Protein AF-A0A349XYL6-F1 (afdb_monomer_lite)

Radius of gyration: 15.36 Å; chains: 1; bounding box: 36×29×42 Å

Sequence (114 aa):
SLSVLEIKEKWGGMRIWCESPVLQARLAKGKAEIKSGTACEVCGAAGWIRRPPPGRYAWWRCVCDNHASDDQKSWGTHRAGRMAGMMQCQGGWYRYDESTDAMLPSEPPEGWGR

pLDDT: mean 89.94, std 7.58, range [54.5, 96.88]

Foldseek 3Di:
DKAWPDWDDDQAFIATDIDDPDVQVVFVRLLRRLLRQQAAPPPRHGFAFQDQDPPDDDDTHTHDPVPDDPNSVVRDGDDDPLCRQWDDDPNWIWGQDPVVSGTHTDDDGPPPPD

Secondary structure (DSSP, 8-state):
--EEEEEEEETTEEEEEEE-S-HHHHHHHHHHHHHHTTB-TTT-SB-EEEPPPTT-----EEE-TTTS-HHHHHS-B----TTTTEEEETTEEEEEETTTTEEEEEPPPTTTT-

Structure (mmCIF, N/CA/C/O backbone):
data_AF-A0A349XYL6-F1
#
_entry.id   AF-A0A349XYL6-F1
#
loop_
_atom_site.group_PDB
_atom_site.id
_atom_site.type_symbol
_atom_site.label_atom_id
_atom_site.label_alt_id
_atom_site.label_comp_id
_atom_site.label_asym_id
_atom_site.label_entity_id
_atom_site.label_seq_id
_atom_site.pdbx_PDB_ins_code
_atom_site.Cartn_x
_atom_site.Cartn_y
_atom_site.Cartn_z
_atom_site.occupancy
_atom_site.B_iso_or_equiv
_atom_site.auth_seq_id
_atom_site.auth_comp_id
_atom_site.auth_asym_id
_atom_site.auth_atom_id
_atom_site.pdbx_PDB_model_num
ATOM 1 N N . SER A 1 1 ? -17.161 7.153 14.573 1.00 75.81 1 SER A N 1
ATOM 2 C CA . SER A 1 1 ? -17.183 7.315 13.104 1.00 75.81 1 SER A CA 1
ATOM 3 C C . SER A 1 1 ? -15.756 7.265 12.556 1.00 75.81 1 SER A C 1
ATOM 5 O O . SER A 1 1 ? -14.805 7.244 13.339 1.00 75.81 1 SER A O 1
ATOM 7 N N . LEU A 1 2 ? -15.597 7.163 11.233 1.00 85.38 2 LEU A N 1
ATOM 8 C CA . LEU A 1 2 ? -14.332 7.375 10.523 1.00 85.38 2 LEU A CA 1
ATOM 9 C C . LEU A 1 2 ? -14.441 8.716 9.796 1.00 85.38 2 LEU A C 1
ATOM 11 O O . LEU A 1 2 ? -15.354 8.880 8.991 1.00 85.38 2 LEU A O 1
ATOM 15 N N . SER A 1 3 ? -13.518 9.633 10.063 1.00 93.62 3 SER A N 1
ATOM 16 C CA . SER A 1 3 ? -13.395 10.888 9.322 1.00 93.62 3 SER A CA 1
ATOM 17 C C . SER A 1 3 ? -12.143 10.816 8.462 1.00 93.62 3 SER A C 1
ATOM 19 O O . SER A 1 3 ? -11.034 10.748 8.990 1.00 93.62 3 SER A O 1
ATOM 21 N N . VAL A 1 4 ? -12.309 10.791 7.141 1.00 94.44 4 VAL A N 1
ATOM 22 C CA . VAL A 1 4 ? -11.188 10.916 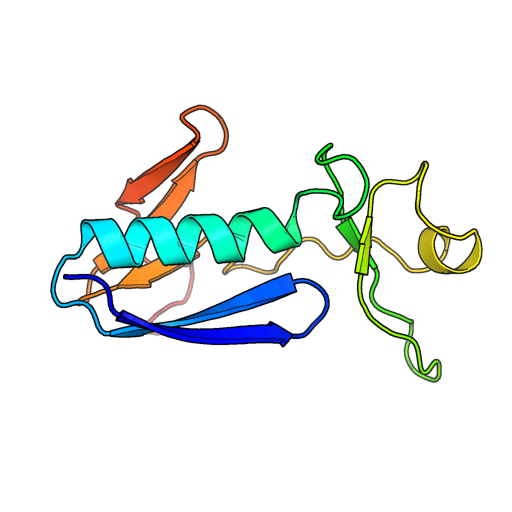6.203 1.00 94.44 4 VAL A CA 1
ATOM 23 C C . VAL A 1 4 ? -10.909 12.400 6.012 1.00 94.44 4 VAL A C 1
ATOM 25 O O . VAL A 1 4 ? -11.792 13.143 5.599 1.00 94.44 4 VAL A O 1
ATOM 28 N N . LEU A 1 5 ? -9.695 12.819 6.350 1.00 96.12 5 LEU A N 1
ATOM 29 C CA . LEU A 1 5 ? -9.255 14.208 6.262 1.00 96.12 5 LEU A CA 1
ATOM 30 C C . LEU A 1 5 ? -8.578 14.486 4.919 1.00 96.12 5 LEU A C 1
ATOM 32 O O . LEU A 1 5 ? -8.774 15.538 4.325 1.00 96.12 5 LEU A O 1
ATOM 36 N N . GLU A 1 6 ? -7.778 13.532 4.440 1.00 96.75 6 GLU A N 1
ATOM 37 C CA . GLU A 1 6 ? -7.013 13.668 3.203 1.00 96.75 6 GLU A CA 1
ATOM 38 C C . GLU A 1 6 ? -6.762 12.289 2.585 1.00 96.75 6 GLU A C 1
ATOM 40 O O . GLU A 1 6 ? -6.526 11.305 3.295 1.00 96.75 6 GLU A O 1
ATOM 45 N N . ILE A 1 7 ? -6.747 12.231 1.256 1.00 95.81 7 ILE A N 1
ATOM 46 C CA . ILE A 1 7 ? -6.213 11.104 0.491 1.00 95.81 7 ILE A CA 1
ATOM 47 C C . ILE A 1 7 ? -5.209 11.684 -0.500 1.00 95.81 7 ILE A C 1
ATOM 49 O O . ILE A 1 7 ? -5.547 12.591 -1.257 1.00 95.81 7 ILE A O 1
ATOM 53 N N . LYS A 1 8 ? -3.978 11.171 -0.495 1.00 94.12 8 LYS A N 1
ATOM 54 C CA . LYS A 1 8 ? -2.940 11.578 -1.450 1.00 94.12 8 LYS A CA 1
ATOM 55 C C . LYS A 1 8 ? -2.124 10.398 -1.935 1.00 94.12 8 LYS A C 1
ATOM 57 O O . LYS A 1 8 ? -1.943 9.406 -1.226 1.00 94.12 8 LYS A O 1
ATOM 62 N N . GLU A 1 9 ? -1.578 10.546 -3.130 1.00 90.81 9 GLU A N 1
ATOM 63 C CA . GLU A 1 9 ? -0.534 9.667 -3.625 1.00 90.81 9 GLU A CA 1
ATOM 64 C C . GLU A 1 9 ? 0.808 10.050 -2.989 1.00 90.81 9 GLU A C 1
ATOM 66 O O . GLU A 1 9 ? 1.176 11.224 -2.901 1.00 90.81 9 GLU A O 1
ATOM 71 N N . LYS A 1 10 ? 1.551 9.054 -2.506 1.00 89.06 10 LYS A N 1
ATOM 72 C CA . LYS A 1 10 ? 2.897 9.237 -1.971 1.00 89.06 10 LYS A CA 1
ATOM 73 C C . LYS A 1 10 ? 3.750 8.018 -2.296 1.00 89.06 10 LYS A C 1
ATOM 75 O O . LYS A 1 10 ? 3.451 6.914 -1.847 1.00 89.06 10 LYS A O 1
ATOM 80 N N . TRP A 1 11 ? 4.845 8.243 -3.022 1.00 86.44 11 TRP A N 1
ATOM 81 C CA . TRP A 1 11 ? 5.785 7.193 -3.439 1.00 86.44 11 TRP A CA 1
ATOM 82 C C . TRP A 1 11 ? 5.116 6.062 -4.245 1.00 86.44 11 TRP A C 1
ATOM 84 O O . TRP A 1 11 ? 5.423 4.892 -4.032 1.00 86.44 11 TRP A O 1
ATOM 94 N N . GLY A 1 12 ? 4.187 6.404 -5.147 1.00 86.69 12 GLY A N 1
ATOM 95 C CA . GLY A 1 12 ? 3.504 5.444 -6.024 1.00 86.69 12 GLY A CA 1
ATOM 96 C C . GLY A 1 12 ? 2.476 4.554 -5.328 1.00 86.69 12 GLY A C 1
ATOM 97 O O . GLY A 1 12 ? 2.091 3.526 -5.873 1.00 86.69 12 GLY A O 1
ATOM 98 N N . GLY A 1 13 ? 2.059 4.923 -4.116 1.00 89.50 13 GLY A N 1
ATOM 99 C CA . GLY A 1 13 ? 0.954 4.291 -3.408 1.00 89.50 13 GLY A CA 1
ATOM 100 C C . GLY A 1 13 ? 0.036 5.329 -2.773 1.00 89.50 13 GLY A C 1
ATOM 101 O O . GLY A 1 13 ? 0.401 6.490 -2.580 1.00 89.50 13 GLY A O 1
ATOM 102 N N . MET A 1 14 ? -1.160 4.895 -2.406 1.00 93.44 14 MET A N 1
ATOM 103 C CA . MET A 1 14 ? -2.137 5.699 -1.689 1.00 93.44 14 MET A CA 1
ATOM 104 C C . MET A 1 14 ? -1.726 5.870 -0.229 1.00 93.44 14 MET A C 1
ATOM 106 O O . MET A 1 14 ? -1.198 4.966 0.432 1.00 93.44 14 MET A O 1
ATOM 110 N N . ARG A 1 15 ? -2.021 7.046 0.302 1.00 94.06 15 ARG A N 1
ATOM 111 C CA . ARG A 1 15 ? -1.995 7.321 1.724 1.00 94.06 15 ARG A CA 1
ATOM 112 C C . ARG A 1 15 ? -3.271 8.060 2.118 1.00 94.06 15 ARG A C 1
ATOM 114 O O . ARG A 1 15 ? -3.750 8.932 1.399 1.00 94.06 15 ARG A O 1
ATOM 121 N N . ILE A 1 16 ? -3.811 7.684 3.264 1.00 95.19 16 ILE A N 1
ATOM 122 C CA . ILE A 1 16 ? -5.063 8.163 3.828 1.00 95.19 16 ILE A CA 1
ATOM 123 C C . ILE A 1 16 ? -4.727 8.788 5.181 1.00 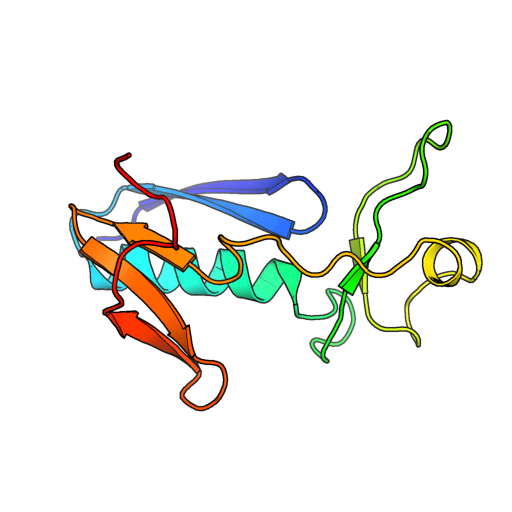95.19 16 ILE A C 1
ATOM 125 O O . ILE A 1 16 ? -4.100 8.158 6.034 1.00 95.19 16 ILE A O 1
ATOM 129 N N . TRP A 1 17 ? -5.159 10.020 5.405 1.00 94.19 17 TRP A N 1
ATOM 130 C CA . TRP A 1 17 ? -5.118 10.677 6.705 1.00 94.19 17 TRP A CA 1
ATOM 131 C C . TRP A 1 17 ? -6.533 10.652 7.233 1.00 94.19 17 TRP A C 1
ATOM 133 O O . TRP A 1 17 ? -7.459 11.135 6.584 1.00 94.19 17 TRP A O 1
ATOM 143 N N . CYS A 1 18 ? -6.718 10.030 8.389 1.00 93.62 18 CYS A N 1
ATOM 144 C CA . CYS A 1 18 ? -8.037 9.877 8.963 1.00 93.62 18 CYS A CA 1
ATOM 145 C C . CYS A 1 18 ? -7.990 9.881 10.483 1.00 93.62 18 CYS A C 1
ATOM 147 O O . CYS A 1 18 ? -7.030 9.413 11.106 1.00 93.62 18 CYS A O 1
ATOM 149 N N . GLU A 1 19 ? -9.096 10.313 11.064 1.00 92.81 19 GLU A N 1
ATOM 150 C CA . GLU A 1 19 ? -9.369 10.224 12.485 1.00 92.81 19 GLU A CA 1
ATOM 151 C C . GLU A 1 19 ? -10.421 9.150 12.724 1.00 92.81 19 GLU A C 1
ATOM 153 O O . GLU A 1 19 ? -11.505 9.141 12.137 1.00 92.81 19 GLU A O 1
ATOM 158 N N . SER A 1 20 ? -10.078 8.195 13.582 1.00 93.56 20 SER A N 1
ATOM 159 C CA . SER A 1 20 ? -11.039 7.235 14.102 1.00 93.56 20 SER A CA 1
ATOM 160 C C . SER A 1 20 ? -10.497 6.598 15.379 1.00 93.56 20 SER A C 1
ATOM 162 O O . SER A 1 20 ? -9.337 6.161 15.379 1.00 93.56 20 SER A O 1
ATOM 164 N N . PRO A 1 21 ? -11.317 6.501 16.442 1.00 91.62 21 PRO A N 1
ATOM 165 C CA . PRO A 1 21 ? -10.983 5.706 17.620 1.00 91.62 21 PRO A CA 1
ATOM 166 C C . PRO A 1 21 ? -11.213 4.203 17.387 1.00 91.62 21 PRO A C 1
ATOM 168 O O . PRO A 1 21 ? -10.725 3.377 18.152 1.00 91.62 21 PRO A O 1
ATOM 171 N N . VAL A 1 22 ? -11.945 3.832 16.330 1.00 93.94 22 VAL A N 1
ATOM 172 C CA . VAL A 1 22 ? -12.312 2.444 16.038 1.00 93.94 22 VAL A CA 1
ATOM 173 C C . VAL A 1 22 ? -11.140 1.745 15.358 1.00 93.94 22 VAL A C 1
ATOM 175 O O . VAL A 1 22 ? -10.807 2.060 14.214 1.00 93.94 22 VAL A O 1
ATOM 178 N N . LEU A 1 23 ? -10.540 0.767 16.040 1.00 93.12 23 LEU A N 1
ATOM 179 C CA . LEU A 1 23 ? -9.416 -0.020 15.522 1.00 93.12 23 LEU A CA 1
ATOM 180 C C . LEU A 1 23 ? -9.705 -0.569 14.117 1.00 93.12 23 LEU A C 1
ATOM 182 O O . LEU A 1 23 ? -8.889 -0.418 13.216 1.00 93.12 23 LEU A O 1
ATOM 186 N N . GLN A 1 24 ? -10.910 -1.091 13.896 1.00 93.62 24 GLN A N 1
ATOM 187 C CA . GLN A 1 24 ? -11.269 -1.782 12.656 1.00 93.62 24 GLN A CA 1
ATOM 188 C C . GLN A 1 24 ? -11.284 -0.817 11.466 1.00 93.62 24 GLN A C 1
ATOM 190 O O . GLN A 1 24 ? -10.867 -1.178 10.368 1.00 93.62 24 GLN A O 1
ATOM 195 N N . ALA A 1 25 ? -11.664 0.444 11.694 1.00 94.12 25 ALA A N 1
ATOM 196 C CA . ALA A 1 25 ? -11.570 1.488 10.680 1.00 94.12 25 ALA A CA 1
ATOM 197 C C . ALA A 1 25 ? -10.105 1.839 10.364 1.00 94.12 25 ALA A C 1
ATOM 199 O O . ALA A 1 25 ? -9.752 2.050 9.203 1.00 94.12 25 ALA A O 1
ATOM 200 N N . ARG A 1 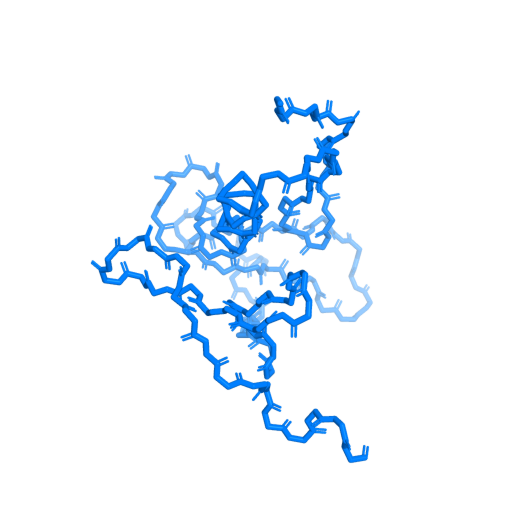26 ? -9.226 1.850 11.376 1.00 94.25 26 ARG A N 1
ATOM 201 C CA . ARG A 1 26 ? -7.783 2.071 11.178 1.00 94.25 26 ARG A CA 1
ATOM 202 C C . ARG A 1 26 ? -7.121 0.907 10.440 1.00 94.25 26 ARG A C 1
ATOM 204 O O . ARG A 1 26 ? -6.283 1.150 9.577 1.00 94.25 26 ARG A O 1
ATOM 211 N N . LEU A 1 27 ? -7.524 -0.328 10.726 1.00 95.38 27 LEU A N 1
ATOM 212 C CA . LEU A 1 27 ? -7.055 -1.513 10.007 1.00 95.38 27 LEU A CA 1
ATOM 213 C C . LEU A 1 27 ? -7.545 -1.519 8.556 1.00 95.38 27 LEU A C 1
ATOM 215 O O . LEU A 1 27 ? -6.756 -1.782 7.654 1.00 95.38 27 LEU A O 1
ATOM 219 N N . ALA A 1 28 ? -8.804 -1.149 8.303 1.00 94.88 28 ALA A N 1
ATOM 220 C CA . ALA A 1 28 ? -9.328 -1.003 6.944 1.00 94.88 28 ALA A CA 1
ATOM 221 C C . ALA A 1 28 ? -8.548 0.048 6.134 1.00 94.88 28 ALA A C 1
ATOM 223 O O . ALA A 1 28 ? -8.175 -0.201 4.987 1.00 94.88 28 ALA A O 1
ATOM 224 N N . LYS A 1 29 ? -8.229 1.191 6.755 1.00 94.88 29 LYS A N 1
ATOM 225 C CA . LYS A 1 29 ? -7.335 2.212 6.190 1.00 94.88 29 LYS A CA 1
ATOM 226 C C . LYS A 1 29 ? -5.956 1.632 5.858 1.00 94.88 29 LYS A C 1
ATOM 228 O O . LYS A 1 29 ? -5.501 1.779 4.728 1.00 94.88 29 LYS A O 1
ATOM 233 N N . GLY A 1 30 ? -5.311 0.952 6.807 1.00 94.38 30 GLY A N 1
ATOM 234 C CA . GLY A 1 30 ? -4.005 0.320 6.594 1.00 94.38 30 GLY A CA 1
ATOM 235 C C . GLY A 1 30 ? -4.011 -0.692 5.452 1.00 94.38 30 GLY A C 1
ATOM 236 O O . GLY A 1 30 ? -3.140 -0.642 4.587 1.00 94.38 30 GLY A O 1
ATOM 237 N N . LYS A 1 31 ? -5.042 -1.544 5.390 1.00 95.31 31 LYS A N 1
ATOM 238 C CA . LYS A 1 31 ? -5.255 -2.484 4.284 1.00 95.31 31 LYS A CA 1
ATOM 239 C C . LYS A 1 31 ? -5.292 -1.760 2.940 1.00 95.31 31 LYS A C 1
ATOM 241 O O . LYS A 1 31 ? -4.591 -2.155 2.015 1.00 95.31 31 LYS A O 1
ATOM 246 N N . ALA A 1 32 ? -6.084 -0.693 2.832 1.00 94.62 32 ALA A N 1
ATOM 247 C CA . ALA A 1 32 ? -6.219 0.065 1.592 1.00 94.62 32 ALA A CA 1
ATOM 248 C C . ALA A 1 32 ? -4.886 0.700 1.149 1.00 94.62 32 ALA A C 1
ATOM 250 O O . ALA A 1 32 ? -4.517 0.621 -0.023 1.00 94.62 32 ALA A O 1
ATOM 251 N N . GLU A 1 33 ? -4.127 1.276 2.085 1.00 94.31 33 GLU A N 1
ATOM 252 C CA . GLU A 1 33 ? -2.799 1.835 1.805 1.00 94.31 33 GLU A CA 1
ATOM 253 C C . GLU A 1 33 ? -1.791 0.759 1.378 1.00 94.31 33 GLU A C 1
ATOM 255 O O . GLU A 1 33 ? -1.039 0.974 0.429 1.00 94.31 33 GLU A O 1
ATOM 260 N N . ILE A 1 34 ? -1.785 -0.406 2.031 1.00 93.25 34 ILE A N 1
ATOM 261 C CA . ILE A 1 34 ? -0.905 -1.529 1.680 1.00 93.25 34 ILE A CA 1
ATOM 262 C C . ILE A 1 34 ? -1.229 -2.044 0.275 1.00 93.25 34 ILE A C 1
ATOM 264 O O . ILE A 1 34 ? -0.333 -2.113 -0.567 1.00 93.25 34 ILE A O 1
ATOM 268 N N . LYS A 1 35 ? -2.506 -2.337 -0.004 1.00 92.69 35 LYS A N 1
ATOM 269 C CA . LYS A 1 35 ? -2.955 -2.869 -1.302 1.00 92.69 35 LYS A CA 1
ATOM 270 C C . LYS A 1 35 ? -2.663 -1.921 -2.457 1.00 92.69 35 LYS A C 1
ATOM 272 O O . LYS A 1 35 ? -2.339 -2.370 -3.550 1.00 92.69 35 LYS A O 1
ATOM 277 N N . SER A 1 36 ? -2.713 -0.611 -2.224 1.00 92.81 36 SER A N 1
ATOM 278 C CA . SER A 1 36 ? -2.362 0.365 -3.262 1.00 92.81 36 SER A CA 1
ATOM 279 C C . SER A 1 36 ? -0.914 0.241 -3.760 1.00 92.81 36 SER A C 1
ATOM 281 O O . SER A 1 36 ? -0.611 0.658 -4.870 1.00 92.81 36 SER A O 1
ATOM 283 N N . GLY A 1 37 ? -0.019 -0.352 -2.962 1.00 91.12 37 GLY A N 1
ATOM 284 C CA . GLY A 1 37 ? 1.368 -0.618 -3.345 1.00 91.12 37 GLY A CA 1
ATOM 285 C C . GLY A 1 37 ? 1.597 -1.974 -4.019 1.00 91.12 37 GLY A C 1
ATOM 286 O O . GLY A 1 37 ? 2.736 -2.268 -4.378 1.00 91.12 37 GLY A O 1
ATOM 287 N N . THR A 1 38 ? 0.559 -2.803 -4.169 1.00 90.88 38 THR A N 1
ATOM 288 C CA . THR A 1 38 ? 0.655 -4.160 -4.742 1.00 90.88 38 THR A CA 1
ATOM 289 C C . THR A 1 38 ? -0.395 -4.457 -5.813 1.00 90.88 38 THR A C 1
ATOM 291 O O . THR A 1 38 ? -0.293 -5.469 -6.502 1.00 90.88 38 THR A O 1
ATOM 294 N N . ALA A 1 39 ? -1.383 -3.580 -5.996 1.00 92.38 39 ALA A N 1
ATOM 295 C CA . ALA A 1 39 ? -2.383 -3.673 -7.050 1.00 92.38 39 ALA A CA 1
ATOM 296 C C . ALA A 1 39 ? -2.115 -2.639 -8.148 1.00 92.38 39 ALA A C 1
ATOM 298 O O . ALA A 1 39 ? -1.845 -1.471 -7.871 1.00 92.38 39 ALA A O 1
ATOM 299 N N . CYS A 1 40 ? -2.225 -3.070 -9.402 1.00 93.75 40 CYS A N 1
ATOM 300 C CA . CYS A 1 40 ? -2.131 -2.208 -10.562 1.00 93.75 40 CYS A CA 1
ATOM 301 C C . CYS A 1 40 ? -3.252 -1.170 -10.525 1.00 93.75 40 CYS A C 1
ATOM 303 O O . CYS A 1 40 ? -4.428 -1.519 -10.565 1.00 93.75 40 CYS A O 1
ATOM 305 N N . GLU A 1 41 ? -2.890 0.106 -10.535 1.00 93.06 41 GLU A N 1
ATOM 306 C CA . GLU A 1 41 ? -3.846 1.218 -10.487 1.00 93.06 41 GLU A CA 1
ATOM 307 C C . GLU A 1 41 ? -4.757 1.322 -11.726 1.00 93.06 41 GLU A C 1
ATOM 309 O O . GLU A 1 41 ? -5.755 2.034 -11.690 1.00 93.06 41 GLU A O 1
ATOM 314 N N . VAL A 1 42 ? -4.436 0.608 -12.814 1.00 95.00 42 VAL A N 1
ATOM 315 C CA . VAL A 1 42 ? -5.222 0.601 -14.060 1.00 95.00 42 VAL A CA 1
ATOM 316 C C . VAL A 1 42 ? -6.232 -0.548 -14.096 1.00 95.00 42 VAL A C 1
ATOM 318 O O . VAL A 1 42 ? -7.390 -0.329 -14.432 1.00 95.00 42 VAL A O 1
ATOM 321 N N . CYS A 1 43 ? -5.815 -1.777 -13.767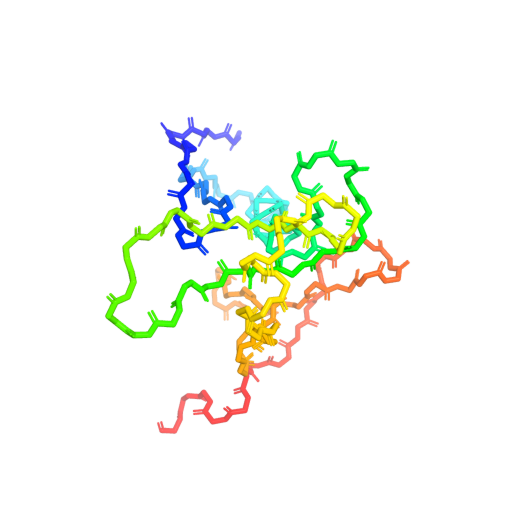 1.00 96.50 43 CYS A N 1
ATOM 322 C CA . CYS A 1 43 ? -6.666 -2.969 -13.908 1.00 96.50 43 CYS A CA 1
ATOM 323 C C . CYS A 1 43 ? -6.922 -3.751 -12.617 1.00 96.50 43 CYS A C 1
ATOM 325 O O . CYS A 1 43 ? -7.625 -4.756 -12.651 1.00 96.50 43 CYS A O 1
ATOM 327 N N . GLY A 1 44 ? -6.327 -3.354 -11.493 1.00 93.00 44 GLY A N 1
ATOM 328 C CA . GLY A 1 44 ? -6.490 -4.019 -10.198 1.00 93.00 44 GLY A CA 1
ATOM 329 C C . GLY A 1 44 ? -5.754 -5.356 -10.037 1.00 93.00 44 GLY A C 1
ATOM 330 O O . GLY A 1 44 ? -5.724 -5.884 -8.929 1.00 93.00 44 GLY A O 1
ATOM 331 N N . ALA A 1 45 ? -5.135 -5.900 -11.093 1.00 94.69 45 ALA A N 1
ATOM 332 C CA . ALA A 1 45 ? -4.297 -7.102 -11.006 1.00 94.69 45 ALA A CA 1
ATOM 333 C C . ALA A 1 45 ? -3.039 -6.862 -10.152 1.00 94.69 45 ALA A C 1
ATOM 335 O O . ALA A 1 45 ? -2.706 -5.720 -9.849 1.00 94.69 45 ALA A O 1
ATOM 336 N N . ALA A 1 46 ? -2.295 -7.916 -9.807 1.00 92.50 46 ALA A N 1
ATOM 337 C CA . ALA A 1 46 ? -1.020 -7.762 -9.106 1.00 92.50 46 ALA A CA 1
ATOM 338 C C . ALA A 1 46 ? -0.064 -6.833 -9.882 1.00 92.50 46 ALA A C 1
ATOM 340 O O . ALA A 1 46 ? 0.097 -6.941 -11.101 1.00 92.50 46 ALA A O 1
ATOM 341 N N . GLY A 1 47 ? 0.553 -5.898 -9.168 1.00 92.12 47 GLY A N 1
ATOM 342 C CA . GLY A 1 47 ? 1.426 -4.872 -9.716 1.00 92.12 47 GLY A CA 1
ATOM 343 C C . GLY A 1 47 ? 2.615 -4.598 -8.807 1.00 92.12 47 GLY A C 1
ATOM 344 O O . GLY A 1 47 ? 2.715 -5.108 -7.693 1.00 92.12 47 GLY A O 1
ATOM 345 N N . TRP A 1 48 ? 3.527 -3.772 -9.307 1.00 91.44 48 TRP A N 1
ATOM 346 C CA . TRP A 1 48 ? 4.717 -3.366 -8.571 1.00 91.44 48 TRP A CA 1
ATOM 347 C C . TRP A 1 48 ? 4.858 -1.854 -8.625 1.00 91.44 48 TRP A C 1
ATOM 349 O O . TRP A 1 48 ? 4.641 -1.252 -9.680 1.00 91.44 48 TRP A O 1
ATOM 359 N N . ILE A 1 49 ? 5.292 -1.251 -7.518 1.00 91.50 49 ILE A N 1
ATOM 360 C CA . ILE A 1 49 ? 5.722 0.148 -7.518 1.00 91.50 49 ILE A CA 1
ATOM 361 C C . ILE A 1 49 ? 6.960 0.274 -8.411 1.00 91.50 49 ILE A C 1
ATOM 363 O O . ILE A 1 49 ? 8.022 -0.287 -8.123 1.00 91.50 49 ILE A O 1
ATOM 367 N N . ARG A 1 50 ? 6.821 1.038 -9.495 1.00 90.38 50 ARG A N 1
ATOM 368 C CA . ARG A 1 50 ? 7.883 1.341 -10.458 1.00 90.38 50 ARG A CA 1
ATOM 369 C C . ARG A 1 50 ? 8.565 2.638 -10.062 1.00 90.38 50 ARG A C 1
ATOM 371 O O . ARG A 1 50 ? 8.094 3.731 -10.372 1.00 90.38 50 ARG A O 1
ATOM 378 N N . ARG A 1 51 ? 9.677 2.503 -9.342 1.00 89.81 51 ARG A N 1
ATOM 379 C CA . ARG A 1 51 ? 10.519 3.628 -8.935 1.00 89.81 51 ARG A CA 1
ATOM 380 C C . ARG A 1 51 ? 11.512 3.960 -10.057 1.00 89.81 51 ARG A C 1
ATOM 382 O O . ARG A 1 51 ? 12.294 3.078 -10.405 1.00 89.81 51 ARG A O 1
ATOM 389 N N . PRO A 1 52 ? 11.562 5.201 -10.571 1.00 89.12 52 PRO A N 1
ATOM 390 C CA . PRO A 1 52 ? 12.593 5.598 -11.520 1.00 89.12 52 PRO A CA 1
ATOM 391 C C . PRO A 1 52 ? 13.996 5.437 -10.908 1.00 89.12 52 PRO A C 1
ATOM 393 O O . PRO A 1 52 ? 14.185 5.724 -9.717 1.00 89.12 52 PRO A O 1
ATOM 396 N N . PRO A 1 53 ? 14.987 4.981 -11.696 1.00 89.12 53 PRO A N 1
ATOM 397 C CA . PRO A 1 53 ? 16.361 4.859 -11.232 1.00 89.12 53 PRO A CA 1
ATOM 398 C C . PRO A 1 53 ? 16.939 6.234 -10.855 1.00 89.12 53 PRO A C 1
ATOM 400 O O . PRO A 1 53 ? 16.447 7.264 -11.330 1.00 89.12 53 PRO A O 1
ATOM 403 N N . PRO A 1 54 ? 17.992 6.278 -10.015 1.00 89.12 54 PRO A N 1
ATOM 404 C CA . PRO A 1 54 ? 18.681 7.524 -9.693 1.00 89.12 54 PRO A CA 1
ATOM 405 C C . PRO A 1 54 ? 19.053 8.309 -10.959 1.00 89.12 54 PRO A C 1
ATOM 407 O O . PRO A 1 54 ? 19.518 7.730 -11.937 1.00 89.12 54 PRO A O 1
ATOM 410 N N . GLY A 1 55 ? 18.826 9.624 -10.947 1.00 89.38 55 GLY A N 1
ATOM 411 C CA . GLY A 1 55 ? 19.070 10.497 -12.102 1.00 89.38 55 GLY A CA 1
ATOM 412 C C . GLY A 1 55 ? 17.907 10.605 -13.097 1.00 89.38 55 GLY A C 1
ATOM 413 O O . GLY A 1 55 ? 17.996 11.402 -14.027 1.00 89.38 55 GLY A O 1
ATOM 414 N N . ARG A 1 56 ? 16.801 9.870 -12.903 1.00 87.00 56 ARG A N 1
ATOM 415 C CA . ARG A 1 56 ? 15.551 10.071 -13.655 1.00 87.00 56 ARG A CA 1
ATOM 416 C C . ARG A 1 56 ? 14.461 10.678 -12.772 1.00 87.00 56 ARG A C 1
ATOM 418 O O . ARG A 1 56 ? 14.242 10.236 -11.645 1.00 87.00 56 ARG A O 1
ATOM 425 N N . TYR A 1 57 ? 13.737 11.651 -13.320 1.00 86.31 57 TYR A N 1
ATOM 426 C CA . TYR A 1 57 ? 12.579 12.275 -12.680 1.00 86.31 57 TYR A CA 1
ATOM 427 C C . TYR A 1 57 ? 11.301 11.802 -13.367 1.00 86.31 57 TYR A C 1
ATOM 429 O O . TYR A 1 57 ? 10.983 12.231 -14.472 1.00 86.31 57 TYR A O 1
ATOM 437 N N . ALA A 1 58 ? 10.578 10.897 -12.713 1.00 87.81 58 ALA A N 1
ATOM 438 C CA . ALA A 1 58 ? 9.283 10.415 -13.172 1.00 87.81 58 ALA A CA 1
ATOM 439 C C . ALA A 1 58 ? 8.365 10.137 -11.978 1.00 87.81 58 ALA A C 1
ATOM 441 O O . ALA A 1 58 ? 8.833 9.881 -10.863 1.00 87.81 58 ALA A O 1
ATOM 442 N N . TRP A 1 59 ? 7.057 10.163 -12.223 1.00 85.81 59 TRP A N 1
ATOM 443 C CA . TRP A 1 59 ? 6.065 9.749 -11.237 1.00 85.81 59 TRP A CA 1
ATOM 444 C C . TRP A 1 59 ? 6.175 8.250 -10.962 1.00 85.81 59 TRP A C 1
ATOM 446 O O . TRP A 1 59 ? 6.331 7.439 -11.878 1.00 85.81 59 TRP A O 1
ATOM 456 N N . TRP A 1 60 ? 6.110 7.892 -9.683 1.00 89.31 60 TRP A N 1
ATOM 457 C CA . TRP A 1 60 ? 6.085 6.499 -9.258 1.00 89.31 60 TRP A CA 1
ATOM 458 C C . TRP A 1 60 ? 4.663 5.995 -9.441 1.00 89.31 60 TRP A C 1
ATOM 460 O O . TRP A 1 60 ? 3.728 6.691 -9.072 1.00 89.31 60 TRP A O 1
ATOM 470 N N . ARG A 1 61 ? 4.495 4.794 -9.983 1.00 89.81 61 ARG A N 1
ATOM 471 C CA . ARG A 1 61 ? 3.170 4.200 -10.206 1.00 89.81 61 ARG A CA 1
ATOM 472 C C . ARG A 1 61 ? 3.189 2.736 -9.813 1.00 89.81 61 ARG A C 1
ATOM 474 O O . ARG A 1 61 ? 4.225 2.086 -9.979 1.00 89.81 61 ARG A O 1
ATOM 481 N N . CYS A 1 62 ? 2.069 2.215 -9.325 1.00 92.56 62 CYS A N 1
ATOM 482 C CA . CYS A 1 62 ? 1.925 0.786 -9.077 1.00 92.56 62 CYS A CA 1
ATOM 483 C C . CYS A 1 62 ? 1.220 0.151 -10.275 1.00 92.56 62 CYS A C 1
ATOM 485 O O . CYS A 1 62 ? 0.012 0.293 -10.453 1.00 92.56 62 CYS A O 1
ATOM 487 N N . VAL A 1 63 ? 1.977 -0.522 -11.144 1.00 93.88 63 VAL A N 1
ATOM 488 C CA . VAL A 1 63 ? 1.460 -1.068 -12.410 1.00 93.88 63 VAL A CA 1
ATOM 489 C C . VAL A 1 63 ? 1.990 -2.473 -12.689 1.00 93.88 63 VAL A C 1
ATOM 491 O O . VAL A 1 63 ? 3.120 -2.820 -12.327 1.00 93.88 63 VAL A O 1
ATOM 494 N N . CYS A 1 64 ? 1.157 -3.295 -13.331 1.00 94.31 64 CYS A N 1
ATOM 495 C CA . CYS A 1 64 ? 1.561 -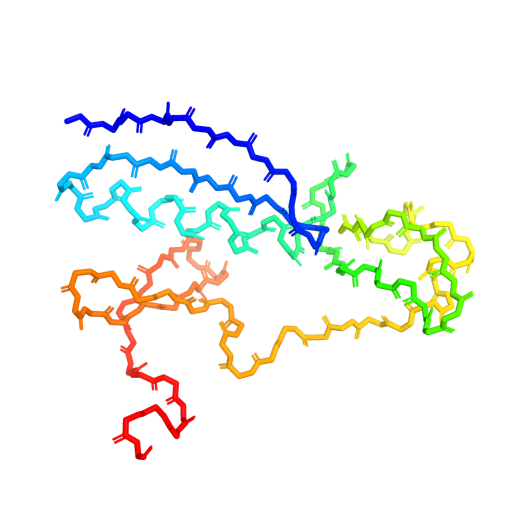4.591 -13.874 1.00 94.31 64 CYS A CA 1
ATOM 496 C C . CYS A 1 64 ? 2.377 -4.409 -15.164 1.00 94.31 64 CYS A C 1
ATOM 498 O O . CYS A 1 64 ? 2.365 -3.332 -15.759 1.00 94.31 64 CYS A O 1
ATOM 500 N N . ASP A 1 65 ? 3.056 -5.460 -15.630 1.00 93.88 65 ASP A N 1
ATOM 501 C CA . ASP A 1 65 ? 3.883 -5.382 -16.846 1.00 93.88 65 ASP A CA 1
ATOM 502 C C . ASP A 1 65 ? 3.077 -5.003 -18.097 1.00 93.88 65 ASP A C 1
ATOM 504 O O . ASP A 1 65 ? 3.601 -4.325 -18.973 1.00 93.88 65 ASP A O 1
ATOM 508 N N . ASN A 1 66 ? 1.791 -5.364 -18.168 1.00 96.31 66 ASN A N 1
ATOM 509 C CA . ASN A 1 66 ? 0.935 -5.005 -19.302 1.00 96.31 66 ASN A CA 1
ATOM 510 C C . ASN A 1 66 ? 0.639 -3.496 -19.387 1.00 96.31 66 ASN A C 1
ATOM 512 O O . ASN A 1 66 ? 0.451 -2.969 -20.477 1.00 96.31 66 ASN A O 1
ATOM 516 N N . HIS A 1 67 ? 0.587 -2.803 -18.245 1.00 96.31 67 HIS A N 1
ATOM 517 C CA . HIS A 1 67 ? 0.294 -1.364 -18.175 1.00 96.31 67 HIS A CA 1
ATOM 518 C C . HIS A 1 67 ? 1.527 -0.502 -17.887 1.00 96.31 67 HIS A C 1
ATOM 520 O O . HIS A 1 67 ? 1.433 0.725 -17.893 1.00 96.31 67 HIS A O 1
ATOM 526 N N . ALA A 1 68 ? 2.675 -1.122 -17.624 1.00 94.06 68 ALA A N 1
ATOM 527 C CA . ALA A 1 68 ? 3.940 -0.423 -17.501 1.00 94.06 68 ALA A CA 1
ATOM 528 C C . ALA A 1 68 ? 4.431 0.030 -18.884 1.00 94.06 68 ALA A C 1
ATOM 530 O O . ALA A 1 68 ? 4.383 -0.734 -19.852 1.00 94.06 68 ALA A O 1
ATOM 531 N N . SER A 1 69 ? 4.959 1.253 -18.972 1.00 92.44 69 SER A N 1
ATOM 532 C CA . SER A 1 69 ? 5.749 1.658 -20.138 1.00 92.44 69 SER A CA 1
ATOM 533 C C . SER A 1 69 ? 7.035 0.831 -20.233 1.00 92.44 69 SER A C 1
ATOM 535 O O . SER A 1 69 ? 7.482 0.248 -19.243 1.00 92.44 69 SER A O 1
ATOM 537 N N . ASP A 1 70 ? 7.672 0.795 -21.401 1.00 92.44 70 ASP A N 1
ATOM 538 C CA . ASP A 1 70 ? 8.918 0.032 -21.572 1.00 92.44 70 ASP A CA 1
ATOM 539 C C . ASP A 1 70 ? 10.047 0.545 -20.669 1.00 92.44 70 ASP A C 1
ATOM 541 O O . ASP A 1 70 ? 10.793 -0.237 -20.077 1.00 92.44 70 ASP A O 1
ATOM 545 N N . ASP A 1 71 ? 10.082 1.859 -20.450 1.00 90.75 71 ASP A N 1
ATOM 546 C CA . ASP A 1 71 ? 10.923 2.493 -19.441 1.00 90.75 71 ASP A CA 1
ATOM 547 C C . ASP A 1 71 ? 10.626 1.926 -18.042 1.00 90.75 71 ASP A C 1
ATOM 549 O O . ASP A 1 71 ? 11.523 1.410 -17.381 1.00 90.75 71 ASP A O 1
ATOM 553 N N . GLN A 1 72 ? 9.366 1.934 -17.602 1.00 91.88 72 GLN A N 1
ATOM 554 C CA . GLN A 1 72 ? 8.975 1.421 -16.285 1.00 91.88 72 GLN A CA 1
ATOM 555 C C . GLN A 1 72 ? 9.264 -0.072 -16.103 1.00 91.88 72 GLN A C 1
ATOM 557 O O . GLN A 1 72 ? 9.592 -0.489 -14.994 1.00 91.88 72 GLN A O 1
ATOM 562 N N . LYS A 1 73 ? 9.170 -0.880 -17.163 1.00 91.25 73 LYS A N 1
ATOM 563 C CA . LYS A 1 73 ? 9.557 -2.300 -17.122 1.00 91.25 73 LYS A CA 1
ATOM 564 C C . LYS A 1 73 ? 11.053 -2.464 -16.850 1.00 91.25 73 LYS A C 1
ATOM 566 O O . LYS A 1 73 ? 11.434 -3.378 -16.124 1.00 91.25 73 LYS A O 1
ATOM 571 N N . SER A 1 74 ? 11.885 -1.565 -17.384 1.00 90.38 74 SER A N 1
ATOM 572 C CA . SER A 1 74 ? 13.334 -1.550 -17.130 1.00 90.38 74 SER A CA 1
ATOM 573 C C . SER A 1 74 ? 13.697 -1.074 -15.717 1.00 90.38 74 SER A C 1
ATOM 575 O O . SER A 1 74 ? 14.769 -1.395 -15.201 1.00 90.38 74 SER A O 1
ATOM 577 N N . TRP A 1 75 ? 12.808 -0.318 -15.066 1.00 87.12 75 TRP A N 1
ATOM 578 C CA . TRP A 1 75 ? 12.984 0.144 -13.693 1.00 87.12 75 TRP A CA 1
ATOM 579 C C . TRP A 1 75 ? 12.578 -0.995 -12.754 1.00 87.12 75 TRP A C 1
ATOM 581 O O . TRP A 1 75 ? 11.397 -1.323 -12.636 1.00 87.12 75 TRP A O 1
ATOM 591 N N . GLY A 1 76 ? 13.566 -1.651 -12.141 1.00 76.94 76 GLY A N 1
ATOM 592 C CA . GLY A 1 76 ? 13.364 -2.878 -11.366 1.00 76.94 76 GLY A CA 1
ATOM 593 C C . GLY A 1 76 ? 12.188 -2.837 -10.377 1.00 76.94 76 GLY A C 1
ATOM 594 O O . GLY A 1 76 ? 11.785 -1.791 -9.871 1.00 76.94 76 GLY A O 1
ATOM 595 N N . THR A 1 77 ? 11.635 -4.008 -10.068 1.00 77.75 77 THR A N 1
ATOM 596 C CA . THR A 1 77 ? 10.506 -4.144 -9.141 1.00 77.75 77 THR A CA 1
ATOM 597 C C . THR A 1 77 ? 10.988 -4.062 -7.695 1.00 77.75 77 THR A C 1
ATOM 599 O O . THR A 1 77 ? 11.710 -4.943 -7.224 1.00 77.75 77 THR A O 1
ATOM 602 N N . HIS A 1 78 ? 10.585 -3.028 -6.958 1.00 66.69 78 HIS A N 1
ATOM 603 C CA . HIS A 1 78 ? 10.948 -2.913 -5.549 1.00 66.69 78 HIS A CA 1
ATOM 604 C C . HIS A 1 78 ? 9.987 -3.753 -4.700 1.00 66.69 78 HIS A C 1
ATOM 606 O O . HIS A 1 78 ? 8.838 -3.368 -4.487 1.00 66.69 78 HIS A O 1
ATOM 612 N N . ARG A 1 79 ? 10.454 -4.888 -4.162 1.00 60.34 79 ARG A N 1
ATOM 613 C CA . ARG A 1 79 ? 9.729 -5.556 -3.071 1.00 60.34 79 ARG A CA 1
ATOM 614 C C . ARG A 1 79 ? 9.769 -4.626 -1.865 1.00 60.34 79 ARG A C 1
ATOM 616 O O . ARG A 1 79 ? 10.836 -4.120 -1.515 1.00 60.34 79 ARG A O 1
ATOM 623 N N . ALA A 1 80 ? 8.615 -4.309 -1.286 1.00 64.25 80 ALA A N 1
ATOM 624 C CA . ALA A 1 80 ? 8.564 -3.491 -0.082 1.00 64.25 80 ALA A CA 1
ATOM 625 C C . ALA A 1 80 ? 9.504 -4.109 0.981 1.00 64.25 80 ALA A C 1
ATOM 627 O O . ALA A 1 80 ? 9.638 -5.329 1.051 1.00 64.25 80 ALA A O 1
ATOM 628 N N . GLY A 1 81 ? 10.239 -3.273 1.724 1.00 69.75 81 GLY A N 1
ATOM 629 C CA . GLY A 1 81 ? 11.275 -3.736 2.662 1.00 69.75 81 GLY A CA 1
ATOM 630 C C . GLY A 1 81 ? 10.711 -4.546 3.838 1.00 69.75 81 GLY A C 1
ATOM 631 O O . GLY A 1 81 ? 9.557 -4.947 3.829 1.00 69.75 81 GLY A O 1
ATOM 632 N N . ARG A 1 82 ? 11.480 -4.723 4.919 1.00 74.06 82 ARG A N 1
ATOM 633 C CA . ARG A 1 82 ? 11.067 -5.505 6.114 1.00 74.06 82 ARG A CA 1
ATOM 634 C C . ARG A 1 82 ? 9.695 -5.145 6.722 1.00 74.06 82 ARG A C 1
ATOM 636 O O . ARG A 1 82 ? 9.107 -5.952 7.426 1.00 74.06 82 ARG A O 1
ATOM 643 N N . MET A 1 83 ? 9.198 -3.941 6.438 1.00 80.81 83 MET A N 1
ATOM 644 C CA . MET A 1 83 ? 7.902 -3.414 6.887 1.00 80.81 83 MET A CA 1
ATOM 645 C C . MET A 1 83 ? 6.755 -3.664 5.889 1.00 80.81 83 MET A C 1
ATOM 647 O O . MET A 1 83 ? 5.662 -3.129 6.065 1.00 80.81 83 MET A O 1
ATOM 651 N N . ALA A 1 84 ? 7.002 -4.394 4.798 1.00 83.94 84 ALA A N 1
ATOM 652 C CA . ALA A 1 84 ? 6.027 -4.655 3.746 1.00 83.94 84 ALA A CA 1
ATOM 653 C C . ALA A 1 84 ? 4.747 -5.265 4.306 1.00 83.94 84 ALA A C 1
ATOM 655 O O . ALA A 1 84 ? 4.788 -6.276 5.005 1.00 83.94 84 ALA A O 1
ATOM 656 N N . GLY A 1 85 ? 3.613 -4.647 3.982 1.00 89.75 85 GLY A N 1
ATOM 657 C CA . GLY A 1 85 ? 2.310 -5.131 4.425 1.00 89.75 85 GLY A CA 1
ATOM 658 C C . GLY A 1 85 ? 2.091 -5.076 5.937 1.00 89.75 85 GLY A C 1
ATOM 659 O O . GLY A 1 85 ? 1.127 -5.665 6.411 1.00 89.75 85 GLY A O 1
ATOM 660 N N . MET A 1 86 ? 2.951 -4.395 6.701 1.00 92.69 86 MET A N 1
ATOM 661 C CA . MET A 1 86 ? 2.801 -4.255 8.147 1.00 92.69 86 MET A CA 1
ATOM 662 C C . MET A 1 86 ? 2.268 -2.873 8.520 1.00 92.69 86 MET A C 1
ATOM 664 O O . MET A 1 86 ? 2.599 -1.863 7.897 1.00 92.69 86 MET A O 1
ATOM 668 N N . MET A 1 87 ? 1.478 -2.824 9.587 1.00 92.81 87 MET A N 1
ATOM 669 C CA . MET A 1 87 ? 0.957 -1.601 10.178 1.00 92.81 87 MET A CA 1
ATOM 670 C C . MET A 1 87 ? 1.039 -1.691 11.700 1.00 92.81 87 MET A C 1
ATOM 672 O O . MET A 1 87 ? 0.593 -2.670 12.295 1.00 92.81 87 MET A O 1
ATOM 676 N N . GLN A 1 88 ? 1.539 -0.631 12.332 1.00 92.75 88 GLN A N 1
ATOM 677 C CA . GLN A 1 88 ? 1.375 -0.435 13.768 1.00 92.75 88 GLN A CA 1
ATOM 678 C C . GLN A 1 88 ? 0.111 0.388 14.030 1.00 92.75 88 GLN A C 1
ATOM 680 O O . GLN A 1 88 ? -0.095 1.442 13.421 1.00 92.75 88 GLN A O 1
ATOM 685 N N . CYS A 1 89 ? -0.741 -0.070 14.942 1.00 91.31 89 CYS A N 1
ATOM 686 C CA . CYS A 1 89 ? -1.962 0.632 15.308 1.00 91.31 89 CYS A CA 1
ATOM 687 C C . CYS A 1 89 ? -2.313 0.396 16.779 1.00 91.31 89 CYS A C 1
ATOM 689 O O . CYS A 1 89 ? -2.398 -0.747 17.214 1.00 91.31 89 CYS A O 1
ATOM 691 N N . GLN A 1 90 ? -2.545 1.479 17.535 1.00 87.31 90 GLN A N 1
ATOM 692 C CA . GLN A 1 90 ? -2.919 1.430 18.961 1.00 87.31 90 GLN A CA 1
ATOM 693 C C . GLN A 1 90 ? -1.990 0.532 19.807 1.00 87.31 90 GLN A C 1
ATOM 695 O O . GLN A 1 90 ? -2.444 -0.233 20.647 1.00 87.31 90 GLN A O 1
ATOM 700 N N . GLY A 1 91 ? -0.678 0.592 19.554 1.00 87.31 91 GLY A N 1
ATOM 701 C CA . GLY A 1 91 ? 0.326 -0.219 20.257 1.00 87.31 91 GLY A CA 1
ATOM 702 C C . GLY A 1 91 ? 0.473 -1.660 19.751 1.00 87.31 91 GLY A C 1
ATOM 703 O O . GLY A 1 91 ? 1.494 -2.279 20.027 1.00 87.31 91 GLY A O 1
ATOM 704 N N . GLY A 1 92 ? -0.475 -2.168 18.959 1.00 93.75 92 GLY A N 1
ATOM 705 C CA . GLY A 1 92 ? -0.398 -3.485 18.325 1.00 93.75 92 GLY A CA 1
ATOM 706 C C . GLY A 1 92 ? 0.237 -3.456 16.934 1.00 93.75 92 GLY A C 1
ATOM 707 O O . GLY A 1 92 ? 0.233 -2.425 16.251 1.00 93.75 92 GLY A O 1
ATOM 708 N N . TRP A 1 93 ? 0.745 -4.610 16.508 1.00 95.56 93 TRP A N 1
ATOM 709 C CA . TRP A 1 93 ? 1.234 -4.854 15.154 1.00 95.56 93 TRP A CA 1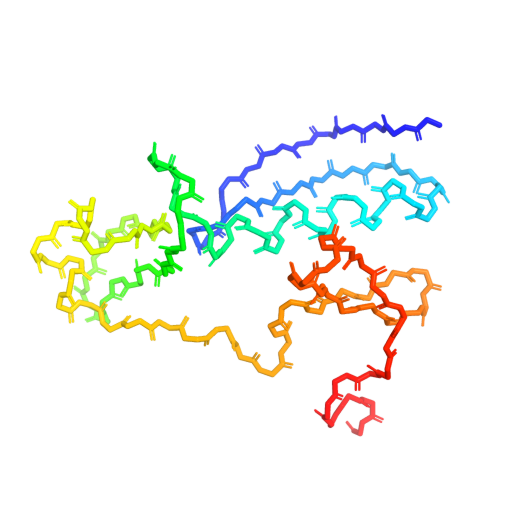
ATOM 710 C C . TRP A 1 93 ? 0.265 -5.733 14.381 1.00 95.56 93 TRP A C 1
ATOM 712 O O . TRP A 1 93 ? -0.325 -6.667 14.922 1.00 95.56 93 TRP A O 1
ATOM 722 N N . TYR A 1 94 ? 0.099 -5.398 13.106 1.00 96.38 94 TYR A N 1
ATOM 723 C CA . TYR A 1 94 ? -0.779 -6.102 12.191 1.00 96.38 94 TYR A CA 1
ATOM 724 C C . TYR A 1 94 ? -0.079 -6.298 10.853 1.00 96.38 94 TYR A C 1
ATOM 726 O O . TYR A 1 94 ? 0.654 -5.417 10.393 1.00 96.38 94 TYR A O 1
ATOM 734 N N . ARG A 1 95 ? -0.352 -7.422 10.197 1.00 95.06 95 ARG A N 1
ATOM 735 C CA . ARG A 1 95 ? 0.130 -7.752 8.860 1.00 95.06 95 ARG A CA 1
ATOM 736 C C . ARG A 1 95 ? -1.051 -8.045 7.944 1.00 95.06 95 ARG A C 1
ATOM 738 O O . ARG A 1 95 ? -2.001 -8.713 8.341 1.00 95.06 95 ARG A O 1
ATOM 745 N N . TYR A 1 96 ? -0.987 -7.525 6.728 1.00 94.88 96 TYR A N 1
ATOM 746 C CA . TYR A 1 96 ? -1.945 -7.847 5.684 1.00 94.88 96 TYR A CA 1
ATOM 747 C C . TYR A 1 96 ? -1.734 -9.287 5.209 1.00 94.88 96 TYR A C 1
ATOM 749 O O . TYR A 1 96 ? -0.628 -9.651 4.808 1.00 94.88 96 TYR A O 1
ATOM 757 N N . ASP A 1 97 ? -2.796 -10.081 5.268 1.00 93.56 97 ASP A N 1
ATOM 758 C CA . ASP A 1 97 ? -2.867 -11.409 4.685 1.00 93.56 97 ASP A CA 1
ATOM 759 C C . ASP A 1 97 ? -3.664 -11.356 3.380 1.00 93.56 97 ASP A C 1
ATOM 761 O O . ASP A 1 97 ? -4.849 -11.014 3.359 1.00 93.56 97 ASP A O 1
ATOM 765 N N . GLU A 1 98 ? -2.998 -11.697 2.280 1.00 89.50 98 GLU A N 1
ATOM 766 C CA . GLU A 1 98 ? -3.598 -11.679 0.946 1.00 89.50 98 GLU A CA 1
ATOM 767 C C . GLU A 1 98 ? -4.648 -12.777 0.768 1.00 89.50 98 GLU A C 1
ATOM 769 O O . GLU A 1 98 ? -5.610 -12.575 0.031 1.00 89.50 98 GLU A O 1
ATOM 774 N N . SER A 1 99 ? -4.494 -13.916 1.453 1.00 92.38 99 SER A N 1
ATOM 775 C CA . SER A 1 99 ? -5.385 -15.068 1.275 1.00 92.38 99 SER A CA 1
ATOM 776 C C . SER A 1 99 ? -6.787 -14.825 1.838 1.00 92.38 99 SER A C 1
ATOM 778 O O . SER A 1 99 ? -7.780 -15.250 1.248 1.00 92.38 99 SER A O 1
ATOM 780 N N . THR A 1 100 ? -6.874 -14.090 2.946 1.00 94.75 100 THR A N 1
ATOM 781 C CA . THR A 1 100 ? -8.128 -13.742 3.626 1.00 94.75 100 THR A CA 1
ATOM 782 C C . THR A 1 100 ? -8.561 -12.290 3.398 1.00 94.75 100 THR A C 1
ATOM 784 O O . THR A 1 100 ? -9.610 -11.882 3.895 1.00 94.75 100 THR A O 1
ATOM 787 N N . ASP A 1 101 ? -7.779 -11.498 2.651 1.00 92.94 101 ASP A N 1
ATOM 788 C CA . ASP A 1 101 ? -7.957 -10.047 2.461 1.00 92.94 101 ASP A CA 1
ATOM 789 C C . ASP A 1 101 ? -8.164 -9.289 3.793 1.00 92.94 101 ASP A C 1
ATOM 791 O O . ASP A 1 101 ? -8.995 -8.374 3.912 1.00 92.94 101 ASP A O 1
ATOM 795 N N . ALA A 1 102 ? -7.400 -9.663 4.821 1.00 95.31 102 ALA A N 1
ATOM 796 C CA . ALA A 1 102 ? -7.567 -9.172 6.186 1.00 95.31 102 ALA A CA 1
ATOM 797 C C . ALA A 1 102 ? -6.264 -8.625 6.782 1.00 95.31 102 ALA A C 1
ATOM 799 O O . ALA A 1 102 ? -5.162 -9.009 6.404 1.00 95.31 102 ALA A O 1
ATOM 800 N N . MET A 1 103 ? -6.393 -7.709 7.747 1.00 96.88 103 MET A N 1
ATOM 801 C CA . MET A 1 103 ? -5.281 -7.319 8.617 1.00 96.88 103 MET A CA 1
ATOM 802 C C . MET A 1 103 ? -5.307 -8.218 9.848 1.00 96.88 103 MET A C 1
ATOM 804 O O . MET A 1 103 ? -6.238 -8.128 10.649 1.00 96.88 103 MET A O 1
ATOM 808 N N . LEU A 1 104 ? -4.298 -9.067 10.000 1.00 96.12 104 LEU A N 1
ATOM 809 C CA . LEU A 1 104 ? -4.186 -10.006 11.111 1.00 96.12 104 LEU A CA 1
ATOM 810 C C . LEU A 1 104 ? -3.181 -9.487 12.144 1.00 96.12 104 LEU A C 1
ATOM 812 O O . LEU A 1 104 ? -2.190 -8.872 11.746 1.00 96.12 104 LEU A O 1
ATOM 816 N N . PRO A 1 105 ? -3.396 -9.718 13.451 1.00 96.56 105 PRO A N 1
ATOM 817 C CA . PRO A 1 105 ? -2.379 -9.451 14.462 1.00 96.56 105 PRO A CA 1
ATOM 818 C C . PRO A 1 105 ? -1.059 -10.149 14.117 1.00 96.56 105 PRO A C 1
ATOM 820 O O . PRO A 1 105 ? -1.054 -11.277 13.623 1.00 96.56 105 PRO A O 1
ATOM 823 N N . SER A 1 106 ? 0.062 -9.482 14.371 1.00 94.69 106 SER A N 1
ATOM 824 C CA . SER A 1 106 ? 1.393 -10.035 14.134 1.00 94.69 106 SER A CA 1
ATOM 825 C C . SER A 1 106 ? 2.375 -9.592 15.208 1.00 94.69 106 SER A C 1
ATOM 827 O O . SER A 1 106 ? 2.161 -8.588 15.882 1.00 94.69 106 SER A O 1
ATOM 829 N N . GLU A 1 107 ? 3.509 -10.281 15.288 1.00 92.50 107 GLU A N 1
ATOM 830 C CA . GLU A 1 107 ? 4.670 -9.761 16.003 1.00 92.50 107 GLU A CA 1
ATOM 831 C C . GLU A 1 107 ? 5.219 -8.492 15.321 1.00 92.50 107 GLU A C 1
ATOM 833 O O . GLU A 1 107 ? 4.967 -8.265 14.122 1.00 92.50 107 GLU A O 1
ATOM 838 N N . PRO A 1 108 ? 5.971 -7.651 16.055 1.00 91.25 108 PRO A N 1
ATOM 839 C CA . PRO A 1 108 ? 6.732 -6.565 15.463 1.00 91.25 108 PRO A CA 1
ATOM 840 C C . PRO A 1 108 ? 7.681 -7.066 14.359 1.00 91.25 108 PRO A C 1
ATOM 842 O O . PRO A 1 108 ? 8.140 -8.210 14.393 1.00 91.25 108 PRO A O 1
ATOM 845 N N . PRO A 1 109 ? 8.020 -6.213 13.379 1.00 87.31 109 PRO A N 1
ATOM 846 C CA . PRO A 1 109 ? 9.020 -6.544 12.373 1.00 87.31 109 PRO A CA 1
ATOM 847 C C . PRO A 1 109 ? 10.367 -6.892 13.016 1.00 87.31 109 PRO A C 1
ATOM 849 O O . PRO A 1 109 ? 10.741 -6.334 14.048 1.00 87.31 109 PRO A O 1
ATOM 852 N N . GLU A 1 110 ? 11.131 -7.774 12.374 1.00 84.56 110 GLU A N 1
ATOM 853 C CA . GLU A 1 110 ? 12.452 -8.166 12.864 1.00 84.56 110 GLU A CA 1
ATOM 854 C C . GLU A 1 110 ? 13.359 -6.940 13.086 1.00 84.56 110 GLU A C 1
ATOM 856 O O . GLU A 1 110 ? 13.476 -6.056 12.230 1.00 84.56 110 GLU A O 1
ATOM 861 N N . GLY A 1 111 ? 13.989 -6.882 14.263 1.00 81.94 111 GLY A N 1
ATOM 862 C CA . GLY A 1 111 ? 14.843 -5.765 14.677 1.00 81.94 111 GLY A CA 1
ATOM 863 C C . GLY A 1 111 ? 14.089 -4.526 15.173 1.00 81.94 111 GLY A C 1
ATOM 864 O O . GLY A 1 111 ? 14.726 -3.516 15.458 1.00 81.94 111 GLY A O 1
ATOM 865 N N . TRP A 1 112 ? 12.758 -4.570 15.293 1.00 78.81 112 TRP A N 1
ATOM 866 C CA . TRP A 1 112 ? 11.984 -3.491 15.904 1.00 78.81 112 TRP A CA 1
ATOM 867 C C . TRP A 1 112 ? 12.172 -3.467 17.429 1.00 78.81 112 TRP A C 1
ATOM 869 O O . TRP A 1 112 ? 11.925 -4.468 18.098 1.00 78.81 112 TRP A O 1
ATOM 879 N N . GLY A 1 113 ? 12.575 -2.321 17.984 1.00 72.56 113 GLY A N 1
ATOM 880 C CA . GLY A 1 113 ? 12.745 -2.135 19.432 1.00 72.56 113 GLY A CA 1
ATOM 881 C C . GLY A 1 113 ? 14.101 -2.568 20.005 1.00 72.56 113 GLY A C 1
ATOM 882 O O . GLY A 1 113 ? 14.220 -2.650 21.225 1.00 72.56 113 GLY A O 1
ATOM 883 N N . ARG A 1 114 ? 15.098 -2.843 19.154 1.00 54.50 114 ARG A N 1
ATOM 884 C CA . ARG A 1 114 ? 16.511 -2.942 19.556 1.00 54.50 114 ARG A CA 1
ATOM 885 C C . ARG A 1 114 ? 17.237 -1.624 19.329 1.00 54.50 114 ARG A C 1
ATOM 887 O O . ARG A 1 114 ? 16.850 -0.913 18.373 1.00 54.50 114 ARG A O 1
#